Protein AF-A0A7C3YWB4-F1 (afdb_monomer_lite)

Radius of gyration: 22.01 Å; chains: 1; bounding box: 48×34×67 Å

Foldseek 3Di:
DDPPLDDPDDPDPDDPPPCPPCVVLVVLVVVLLVLLVVVLVLVPDDPVQWDQDPVRDIHGDPVSSVSSVVSSVVQQQAWAQDPNDTDRVVVLSVVLVVLVVCVVVVVDPDRDRDDGDDDPPDPDDPLLLVLLLPDDPVLCVVLVHDPVLSVVSVVCVVVSHRDDDDPSSSVSSD

Secondary structure (DSSP, 8-state):
----------S----TTS-HHHHHHHHTTHHHHHHHHHHHHHTT--GGGEEE-TTS-EEE-HHHHHHHHHHHHHHHHSEEEETTEEEEHHHHHHHHHHHHHHHHTTS-S-------------SS-HHHHHHHHH--HHHHHHTT--HHHHHHHHHHHHTT------HHHHTTT-

pLDDT: mean 80.39, std 16.62, range [25.14, 95.94]

Structure (mmCIF, N/CA/C/O backbone):
data_AF-A0A7C3YWB4-F1
#
_entry.id   AF-A0A7C3YWB4-F1
#
loop_
_atom_site.group_PDB
_atom_site.id
_atom_site.type_symbol
_atom_site.label_atom_id
_atom_site.label_alt_id
_atom_site.label_comp_id
_atom_site.label_asym_id
_atom_site.label_entity_id
_atom_site.label_seq_id
_atom_site.pdbx_PDB_ins_code
_atom_site.Cartn_x
_atom_site.Cartn_y
_atom_site.Cartn_z
_atom_site.occupancy
_atom_site.B_iso_or_equiv
_atom_site.auth_seq_id
_atom_site.auth_comp_id
_atom_site.auth_asym_id
_atom_site.auth_atom_id
_atom_site.pdbx_PDB_model_num
ATOM 1 N N . MET A 1 1 ? 0.202 -15.566 1.657 1.00 28.22 1 MET A N 1
ATOM 2 C CA . MET A 1 1 ? 1.634 -15.202 1.604 1.00 28.22 1 MET A CA 1
ATOM 3 C C . MET A 1 1 ? 1.744 -13.772 2.118 1.00 28.22 1 MET A C 1
ATOM 5 O O . MET A 1 1 ? 1.556 -12.847 1.346 1.00 28.22 1 MET A O 1
ATOM 9 N N . CYS A 1 2 ? 1.889 -13.588 3.433 1.00 25.14 2 CYS A N 1
ATOM 10 C CA . CYS A 1 2 ? 2.008 -12.257 4.033 1.00 25.14 2 CYS A CA 1
ATOM 11 C C . CYS A 1 2 ? 3.459 -11.796 3.902 1.00 25.14 2 CYS A C 1
ATOM 13 O O . CYS A 1 2 ? 4.361 -12.434 4.446 1.00 25.14 2 CYS A O 1
ATOM 15 N N . ILE A 1 3 ? 3.690 -10.719 3.156 1.00 31.25 3 ILE A N 1
ATOM 16 C CA . ILE A 1 3 ? 4.989 -10.051 3.125 1.00 31.25 3 ILE A CA 1
ATOM 17 C C . ILE A 1 3 ? 5.059 -9.208 4.401 1.00 31.25 3 ILE A C 1
ATOM 19 O O . ILE A 1 3 ? 4.567 -8.086 4.446 1.00 31.25 3 ILE A O 1
ATOM 23 N N . LEU A 1 4 ? 5.631 -9.779 5.462 1.00 33.09 4 LEU A N 1
ATOM 24 C CA . LEU A 1 4 ? 6.074 -9.013 6.623 1.00 33.09 4 LEU A CA 1
ATOM 25 C C . LEU A 1 4 ? 7.233 -8.123 6.162 1.00 33.09 4 LEU A C 1
ATOM 27 O O . LEU A 1 4 ? 8.359 -8.589 5.974 1.00 33.09 4 LEU A O 1
ATOM 31 N N . ILE A 1 5 ? 6.949 -6.843 5.930 1.00 36.00 5 ILE A N 1
ATOM 32 C CA . ILE A 1 5 ? 7.980 -5.819 5.770 1.00 36.00 5 ILE A CA 1
ATOM 33 C C . ILE A 1 5 ? 8.591 -5.618 7.160 1.00 36.00 5 ILE A C 1
ATOM 35 O O . ILE A 1 5 ? 8.136 -4.796 7.948 1.00 36.00 5 ILE A O 1
ATOM 39 N N . ASN A 1 6 ? 9.599 -6.428 7.484 1.00 34.53 6 ASN A N 1
ATOM 40 C CA . ASN A 1 6 ? 10.398 -6.259 8.691 1.00 34.53 6 ASN A CA 1
ATOM 41 C C . ASN A 1 6 ? 11.252 -4.993 8.549 1.00 34.53 6 ASN A C 1
ATOM 43 O O . ASN A 1 6 ? 12.307 -5.002 7.912 1.00 34.53 6 ASN A O 1
ATOM 47 N N . PHE A 1 7 ? 10.785 -3.906 9.155 1.00 34.91 7 PHE A N 1
ATOM 48 C CA . PHE A 1 7 ? 11.639 -2.814 9.612 1.00 34.91 7 PHE A CA 1
ATOM 49 C C . PHE A 1 7 ? 12.605 -3.317 10.699 1.00 34.91 7 PHE A C 1
ATOM 51 O O . PHE A 1 7 ? 12.331 -4.353 11.312 1.00 34.91 7 PHE A O 1
ATOM 58 N N . PRO A 1 8 ? 13.736 -2.632 10.960 1.00 35.38 8 PRO A N 1
ATOM 59 C CA . PRO A 1 8 ? 14.698 -3.070 11.958 1.00 35.38 8 PRO A CA 1
ATOM 60 C C . PRO A 1 8 ? 14.134 -2.777 13.350 1.00 35.38 8 PRO A C 1
ATOM 62 O O . PRO A 1 8 ? 14.451 -1.767 13.968 1.00 35.38 8 PRO A O 1
ATOM 65 N N . ILE A 1 9 ? 13.270 -3.661 13.831 1.00 37.66 9 ILE A N 1
ATOM 66 C CA . ILE A 1 9 ? 12.974 -3.790 15.250 1.00 37.66 9 ILE A CA 1
ATOM 67 C C . ILE A 1 9 ? 13.968 -4.828 15.784 1.00 37.66 9 ILE A C 1
ATOM 69 O O . ILE A 1 9 ? 14.209 -5.854 15.147 1.00 37.66 9 ILE A O 1
ATOM 73 N N . CYS A 1 10 ? 14.624 -4.466 16.885 1.00 29.53 10 CYS A N 1
ATOM 74 C CA . CYS A 1 10 ? 15.733 -5.137 17.560 1.00 29.53 10 CYS A CA 1
ATOM 75 C C . CYS A 1 10 ? 15.696 -6.683 17.588 1.00 29.53 10 CYS A C 1
ATOM 77 O O . CYS A 1 10 ? 14.627 -7.295 17.560 1.00 29.53 10 CYS A O 1
ATOM 79 N N . PRO A 1 11 ? 16.870 -7.339 17.698 1.00 34.97 11 PRO A N 1
ATOM 80 C CA . PRO A 1 11 ? 17.012 -8.785 17.599 1.00 34.97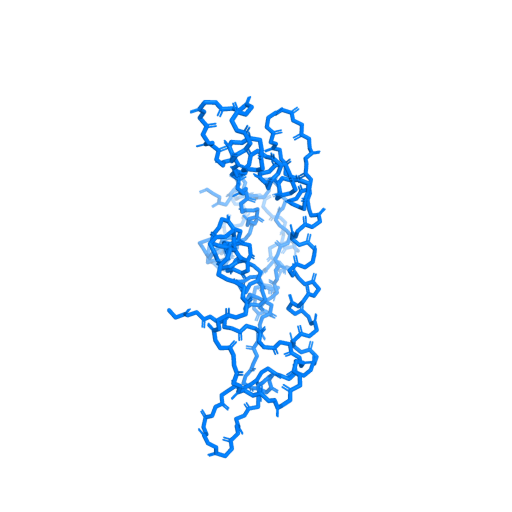 11 PRO A CA 1
ATOM 81 C C . PRO A 1 11 ? 16.651 -9.484 18.916 1.00 34.97 11 PRO A C 1
ATOM 83 O O . PRO A 1 11 ? 17.500 -10.107 19.533 1.00 34.97 11 PRO A O 1
ATOM 86 N N . GLU A 1 12 ? 15.389 -9.428 19.323 1.00 33.97 12 GLU A N 1
ATOM 87 C CA . GLU A 1 12 ? 14.834 -10.262 20.395 1.00 33.97 12 GLU A CA 1
ATOM 88 C C . GLU A 1 12 ? 13.444 -10.754 19.965 1.00 33.97 12 GLU A C 1
ATOM 90 O O . GLU A 1 12 ? 12.398 -10.275 20.391 1.00 33.97 12 GLU A O 1
ATOM 95 N N . MET A 1 13 ? 13.427 -11.738 19.055 1.00 36.12 13 MET A N 1
ATOM 96 C CA . MET A 1 13 ? 12.217 -12.493 18.721 1.00 36.12 13 MET A CA 1
ATOM 97 C C . MET A 1 13 ? 11.820 -13.397 19.893 1.00 36.12 13 MET A C 1
ATOM 99 O O . MET A 1 13 ? 12.192 -14.569 19.961 1.00 36.12 13 MET A O 1
ATOM 103 N N . ARG A 1 14 ? 11.017 -12.842 20.795 1.00 38.41 14 ARG A N 1
ATOM 104 C CA . ARG A 1 14 ? 10.041 -13.559 21.617 1.00 38.41 14 ARG A CA 1
ATOM 105 C C . ARG A 1 14 ? 8.975 -12.548 22.021 1.00 38.41 14 ARG A C 1
ATOM 107 O O . ARG A 1 14 ? 9.108 -11.960 23.072 1.00 38.41 14 ARG A O 1
ATOM 114 N N . GLU A 1 15 ? 7.975 -12.323 21.166 1.00 43.59 15 GLU A N 1
ATOM 115 C CA . GLU A 1 15 ? 6.649 -11.799 21.550 1.00 43.59 15 GLU A CA 1
ATOM 116 C C . GLU A 1 15 ? 5.739 -11.677 20.314 1.00 43.59 15 GLU A C 1
ATOM 118 O O . GLU A 1 15 ? 5.442 -10.606 19.798 1.00 43.59 15 GLU A O 1
ATOM 123 N N . THR A 1 16 ? 5.236 -12.807 19.818 1.00 44.19 16 THR A N 1
ATOM 124 C CA . THR A 1 16 ? 4.177 -12.835 18.789 1.00 44.19 16 THR A CA 1
ATOM 125 C C . THR A 1 16 ? 2.792 -12.436 19.334 1.00 44.19 16 THR A C 1
ATOM 127 O O . THR A 1 16 ? 1.787 -12.699 18.685 1.00 44.19 16 THR A O 1
ATOM 130 N N . PHE A 1 17 ? 2.712 -11.806 20.513 1.00 49.91 17 PHE A N 1
ATOM 131 C CA . PHE A 1 17 ? 1.456 -11.476 21.205 1.00 49.91 17 PHE A CA 1
ATOM 132 C C . PHE A 1 17 ? 1.370 -10.035 21.719 1.00 49.91 17 PHE A C 1
ATOM 134 O O . PHE A 1 17 ? 0.463 -9.726 22.486 1.00 49.91 17 PHE A O 1
ATOM 141 N N . GLN A 1 18 ? 2.276 -9.138 21.325 1.00 66.56 18 GLN A N 1
ATOM 142 C CA . GLN A 1 18 ? 2.364 -7.852 22.020 1.00 66.56 18 GLN A CA 1
ATOM 143 C C . GLN A 1 18 ? 1.144 -6.939 21.758 1.00 66.56 18 GLN A C 1
ATOM 145 O O . GLN A 1 18 ? 0.748 -6.199 22.655 1.00 66.56 18 GLN A O 1
ATOM 150 N N . HIS A 1 19 ? 0.461 -7.049 20.601 1.00 83.25 19 HIS A N 1
ATOM 151 C CA . HIS A 1 19 ? -0.668 -6.167 20.246 1.00 83.25 19 HIS A CA 1
ATOM 152 C C . HIS A 1 19 ? -1.751 -6.826 19.347 1.00 83.25 19 HIS A C 1
ATOM 154 O O . HIS A 1 19 ? -1.816 -6.525 18.155 1.00 83.25 19 HIS A O 1
ATOM 160 N N . PRO A 1 20 ? -2.645 -7.691 19.872 1.00 87.31 20 PRO A N 1
ATOM 161 C CA . PRO A 1 20 ? -3.676 -8.371 19.067 1.00 87.31 20 PRO A CA 1
ATOM 162 C C . PRO A 1 20 ? -4.626 -7.399 18.347 1.00 87.31 20 PRO A C 1
ATOM 164 O O . PRO A 1 20 ? -4.887 -7.562 17.160 1.00 87.31 20 PRO A O 1
ATOM 167 N N . LEU A 1 21 ? -5.039 -6.320 19.022 1.00 88.44 21 LEU A N 1
ATOM 168 C CA . LEU A 1 21 ? -5.905 -5.291 18.435 1.00 88.44 21 LEU A CA 1
ATOM 169 C C . LEU A 1 21 ? -5.271 -4.598 17.217 1.00 88.44 21 LEU A C 1
ATOM 171 O O . LEU A 1 21 ? -5.979 -4.187 16.302 1.00 88.44 21 LEU A O 1
ATOM 175 N N . VAL A 1 22 ? -3.941 -4.460 17.195 1.00 89.38 22 VAL A N 1
ATOM 176 C CA . VAL A 1 22 ? -3.243 -3.845 16.059 1.00 89.38 22 VAL A CA 1
ATOM 177 C C . VAL A 1 22 ? -3.381 -4.721 14.820 1.00 89.38 22 VAL A C 1
ATOM 179 O O . VAL A 1 22 ? -3.645 -4.185 13.751 1.00 89.38 22 VAL A O 1
ATOM 182 N N . TYR A 1 23 ? -3.274 -6.046 14.956 1.00 89.06 23 TYR A N 1
ATOM 183 C CA . TYR A 1 23 ? -3.438 -6.964 13.828 1.00 89.06 23 TYR A CA 1
ATOM 184 C C . TYR A 1 23 ? -4.871 -6.972 13.293 1.00 89.06 23 TYR A C 1
ATOM 186 O O . TYR A 1 23 ? -5.059 -6.883 12.081 1.00 89.06 23 TYR A O 1
ATOM 194 N N . ASP A 1 24 ? -5.868 -6.986 14.178 1.00 89.06 24 ASP A N 1
ATOM 195 C CA . ASP A 1 24 ? -7.277 -6.938 13.769 1.00 89.06 24 ASP A CA 1
ATOM 196 C C . ASP A 1 24 ? -7.590 -5.654 12.984 1.00 89.06 24 ASP A C 1
ATOM 198 O O . ASP A 1 24 ? -8.233 -5.690 11.935 1.00 89.06 24 ASP A O 1
ATOM 202 N N . LEU A 1 25 ? -7.083 -4.507 13.451 1.00 88.81 25 LEU A N 1
ATOM 203 C CA . LEU A 1 25 ? -7.249 -3.226 12.759 1.00 88.81 25 LEU A CA 1
ATOM 204 C C . LEU A 1 25 ? -6.410 -3.132 11.479 1.00 88.81 25 LEU A C 1
ATOM 206 O O . LEU A 1 25 ? -6.836 -2.498 10.512 1.00 88.81 25 LEU A O 1
ATOM 210 N N . GLN A 1 26 ? -5.232 -3.755 11.450 1.00 88.56 26 GLN A N 1
ATOM 211 C CA . GLN A 1 26 ? -4.353 -3.762 10.283 1.00 88.56 26 GLN A CA 1
ATOM 212 C C . GLN A 1 26 ? -5.019 -4.435 9.079 1.00 88.56 26 GLN A C 1
ATOM 214 O O . GLN A 1 26 ? -4.815 -3.976 7.953 1.00 88.56 26 GLN A O 1
ATOM 219 N N . GLU A 1 27 ? -5.837 -5.472 9.282 1.00 89.38 27 GLU A N 1
ATOM 220 C CA . GLU A 1 27 ? -6.540 -6.146 8.182 1.00 89.38 27 GLU A CA 1
ATOM 221 C C . GLU A 1 27 ? -7.433 -5.183 7.380 1.00 89.38 27 GLU A C 1
ATOM 223 O O . GLU A 1 27 ? -7.526 -5.318 6.160 1.00 89.38 27 GLU A O 1
ATOM 228 N N . LEU A 1 28 ? -7.985 -4.136 8.012 1.00 89.00 28 LEU A N 1
ATOM 229 C CA . LEU A 1 28 ? -8.781 -3.106 7.328 1.00 89.00 28 LEU A CA 1
ATOM 230 C C . LEU A 1 28 ? -7.964 -2.298 6.307 1.00 89.00 28 LEU A C 1
ATOM 232 O O . LEU A 1 28 ? -8.521 -1.821 5.326 1.00 89.00 28 LEU A O 1
ATOM 236 N N . PHE A 1 29 ? -6.653 -2.138 6.516 1.00 88.56 29 PHE A N 1
ATOM 237 C CA . PHE A 1 29 ? -5.766 -1.302 5.688 1.00 88.56 29 PHE A CA 1
ATOM 238 C C . PHE A 1 29 ? -4.691 -2.098 4.942 1.00 88.56 29 PHE A C 1
ATOM 240 O O . PHE A 1 29 ? -3.860 -1.530 4.231 1.00 88.56 29 PHE A O 1
ATOM 247 N N . ARG A 1 30 ? -4.710 -3.426 5.059 1.00 90.44 30 ARG A N 1
ATOM 248 C CA . ARG A 1 30 ? -3.720 -4.327 4.460 1.00 90.44 30 ARG A CA 1
ATOM 249 C C . ARG A 1 30 ? -3.579 -4.156 2.947 1.00 90.44 30 ARG A C 1
ATOM 251 O O . ARG A 1 30 ? -2.473 -4.210 2.413 1.00 90.44 30 ARG A O 1
ATOM 258 N N . TYR A 1 31 ? -4.686 -3.869 2.274 1.00 88.50 31 TYR A N 1
ATOM 259 C CA . TYR A 1 31 ? -4.734 -3.654 0.832 1.00 88.50 31 TYR A CA 1
ATOM 260 C C . TYR A 1 31 ? -3.854 -2.482 0.349 1.00 88.50 31 TYR A C 1
ATOM 262 O O . TYR A 1 31 ? -3.386 -2.502 -0.788 1.00 88.50 31 TYR A O 1
ATOM 270 N N . ILE A 1 32 ? -3.562 -1.492 1.205 1.00 88.50 32 ILE A N 1
ATOM 271 C CA . ILE A 1 32 ? -2.634 -0.392 0.886 1.00 88.50 32 ILE A CA 1
ATOM 272 C C . ILE A 1 32 ? -1.219 -0.910 0.692 1.00 88.50 32 ILE A C 1
ATOM 274 O O . ILE A 1 32 ? -0.530 -0.508 -0.244 1.00 88.50 32 ILE A O 1
ATOM 278 N N . VAL A 1 33 ? -0.797 -1.821 1.568 1.00 90.62 33 VAL A N 1
ATOM 279 C CA . VAL A 1 33 ? 0.528 -2.436 1.499 1.00 90.62 33 VAL A CA 1
ATOM 280 C C . VAL A 1 33 ? 0.631 -3.275 0.232 1.00 90.62 33 VAL A C 1
ATOM 282 O O . VAL A 1 33 ? 1.601 -3.131 -0.511 1.00 90.62 33 VAL A O 1
ATOM 285 N N . ASP A 1 34 ? -0.391 -4.082 -0.062 1.00 90.62 34 ASP A N 1
ATOM 286 C CA . ASP A 1 34 ? -0.443 -4.885 -1.287 1.00 90.62 34 ASP A CA 1
ATOM 287 C C . ASP A 1 34 ? -0.355 -3.996 -2.538 1.00 90.62 34 ASP A C 1
ATOM 289 O O . ASP A 1 34 ? 0.432 -4.266 -3.449 1.00 90.62 34 ASP A O 1
ATOM 293 N N . TYR A 1 35 ? -1.092 -2.882 -2.558 1.00 87.88 35 TYR A N 1
ATOM 294 C CA . TYR A 1 35 ? -1.040 -1.909 -3.644 1.00 87.88 35 TYR A CA 1
ATOM 295 C C . TYR A 1 35 ? 0.355 -1.279 -3.795 1.00 87.88 35 TYR A C 1
ATOM 297 O O . TYR A 1 35 ? 0.914 -1.280 -4.894 1.00 87.88 35 TYR A O 1
ATOM 305 N N . SER A 1 36 ? 0.969 -0.819 -2.702 1.00 89.88 36 SER A N 1
ATOM 306 C CA . SER A 1 36 ? 2.335 -0.280 -2.715 1.00 89.88 36 SER A CA 1
ATOM 307 C C . SER A 1 36 ? 3.361 -1.297 -3.218 1.00 89.88 36 SER A C 1
ATOM 309 O O . SER A 1 36 ? 4.269 -0.932 -3.968 1.00 89.88 36 SER A O 1
ATOM 311 N N . VAL A 1 37 ? 3.220 -2.575 -2.850 1.00 91.00 37 VAL A N 1
ATOM 312 C CA . VAL A 1 37 ? 4.091 -3.655 -3.336 1.00 91.00 37 VAL A CA 1
ATOM 313 C C . VAL A 1 37 ? 3.940 -3.838 -4.845 1.00 91.00 37 VAL A C 1
ATOM 315 O O . VAL A 1 37 ? 4.953 -3.935 -5.538 1.00 91.00 37 VAL A O 1
ATOM 318 N N . ILE A 1 38 ? 2.713 -3.838 -5.374 1.00 89.00 38 ILE A N 1
ATOM 319 C CA . ILE A 1 38 ? 2.464 -3.927 -6.822 1.00 89.00 38 ILE A CA 1
ATOM 320 C C . ILE A 1 38 ? 3.143 -2.765 -7.553 1.00 89.00 38 ILE A C 1
ATOM 322 O O . ILE A 1 38 ? 3.870 -2.989 -8.520 1.00 89.00 38 ILE A O 1
ATOM 326 N N . GLU A 1 39 ? 2.978 -1.533 -7.072 1.00 85.25 39 GLU A N 1
ATOM 327 C CA . GLU A 1 39 ? 3.601 -0.365 -7.700 1.00 85.25 39 GLU A CA 1
ATOM 328 C C . GLU A 1 39 ? 5.137 -0.428 -7.670 1.00 85.25 39 GLU A C 1
ATOM 330 O O . GLU A 1 39 ? 5.807 -0.049 -8.635 1.00 85.25 39 GLU A O 1
ATOM 335 N N . VAL A 1 40 ? 5.716 -0.930 -6.577 1.00 88.00 40 VAL A N 1
ATOM 336 C CA . VAL A 1 40 ? 7.164 -1.137 -6.473 1.00 88.00 40 VAL A CA 1
ATOM 337 C C . VAL A 1 40 ? 7.635 -2.232 -7.433 1.00 88.00 40 VAL A C 1
ATOM 339 O O . VAL A 1 40 ? 8.667 -2.064 -8.083 1.00 88.00 40 VAL A O 1
ATOM 342 N N . LEU A 1 41 ? 6.893 -3.328 -7.589 1.00 87.00 41 LEU A N 1
ATOM 343 C CA . LEU A 1 41 ? 7.232 -4.380 -8.553 1.00 87.00 41 LEU A CA 1
ATOM 344 C C . LEU A 1 41 ? 7.217 -3.852 -9.991 1.00 87.00 41 LEU A C 1
ATOM 346 O O . LEU A 1 41 ? 8.112 -4.167 -10.777 1.00 87.00 41 LEU A O 1
ATOM 350 N N . GLU A 1 42 ? 6.265 -2.979 -10.310 1.00 82.00 42 GLU A N 1
ATOM 351 C CA . GLU A 1 42 ? 6.154 -2.335 -11.621 1.00 82.00 42 GLU A CA 1
ATOM 352 C C . GLU A 1 42 ? 7.289 -1.363 -11.937 1.00 82.00 42 GLU A C 1
ATOM 354 O O . GLU A 1 42 ? 7.565 -1.105 -13.109 1.00 82.00 42 GLU A O 1
ATOM 359 N N . SER A 1 43 ? 7.996 -0.868 -10.918 1.00 78.62 43 SER A N 1
ATOM 360 C CA . SER A 1 43 ? 9.203 -0.057 -11.110 1.00 78.62 43 SER A CA 1
ATOM 361 C C . SER A 1 43 ? 10.405 -0.852 -11.646 1.00 78.62 43 SER A C 1
ATOM 363 O O . SER A 1 43 ? 11.382 -0.251 -12.096 1.00 78.62 43 SER A O 1
ATOM 365 N N . GLY A 1 44 ? 10.328 -2.191 -11.657 1.00 80.38 44 GLY A N 1
ATOM 366 C CA . GLY A 1 44 ? 11.345 -3.068 -12.239 1.00 80.38 44 GLY A CA 1
ATOM 367 C C . GLY A 1 44 ? 12.396 -3.558 -11.240 1.00 80.38 44 GLY A C 1
ATOM 368 O O . GLY A 1 44 ? 13.598 -3.451 -11.503 1.00 80.38 44 GLY A O 1
ATOM 369 N N . LEU A 1 45 ? 11.958 -4.114 -10.102 1.00 87.25 45 LEU A N 1
ATOM 370 C CA . LEU A 1 45 ? 12.857 -4.739 -9.125 1.00 87.25 45 LEU A CA 1
ATOM 371 C C . LEU A 1 45 ? 13.659 -5.894 -9.743 1.00 87.25 45 LEU A C 1
ATOM 373 O O . LEU A 1 45 ? 13.135 -6.721 -10.489 1.00 87.25 45 LEU A O 1
ATOM 377 N N . LYS A 1 46 ? 14.944 -5.982 -9.390 1.00 89.50 46 LYS A N 1
ATOM 378 C CA . LYS A 1 46 ? 15.869 -7.030 -9.842 1.00 89.50 46 LYS A CA 1
ATOM 379 C C . LYS A 1 46 ? 16.304 -7.902 -8.670 1.00 89.50 46 LYS A C 1
ATOM 381 O O . LYS A 1 46 ? 16.277 -7.478 -7.520 1.00 89.50 46 LYS A O 1
ATOM 386 N N . LYS A 1 47 ? 16.836 -9.095 -8.956 1.00 89.50 47 LYS A N 1
ATOM 387 C CA . LYS A 1 47 ? 17.430 -9.978 -7.930 1.00 89.50 47 LYS A CA 1
ATOM 388 C C . LYS A 1 47 ? 18.512 -9.270 -7.098 1.00 89.50 47 LYS A C 1
ATOM 390 O O . LYS A 1 47 ? 18.639 -9.527 -5.908 1.00 89.50 47 LYS A O 1
ATOM 395 N N . SER A 1 48 ? 19.242 -8.327 -7.700 1.00 91.56 48 SER A N 1
ATOM 396 C CA . SER A 1 48 ? 20.260 -7.513 -7.026 1.00 91.56 48 SER A CA 1
ATOM 397 C C . SER A 1 48 ? 19.715 -6.596 -5.925 1.00 91.56 48 SER A C 1
ATOM 399 O O . SER A 1 48 ? 20.518 -6.086 -5.150 1.00 91.56 48 SER A O 1
ATOM 401 N N . ASN A 1 49 ? 18.400 -6.365 -5.851 1.00 90.69 49 ASN A N 1
ATOM 402 C CA . ASN A 1 49 ? 17.736 -5.569 -4.810 1.00 90.69 49 ASN A CA 1
ATOM 403 C C . ASN A 1 49 ? 17.471 -6.353 -3.515 1.00 90.69 49 ASN A C 1
ATOM 405 O O . ASN A 1 49 ? 17.012 -5.782 -2.527 1.00 90.69 49 ASN A O 1
ATOM 409 N N . PHE A 1 50 ? 17.784 -7.647 -3.506 1.00 93.38 50 PHE A N 1
ATOM 410 C CA . PHE A 1 50 ? 17.545 -8.540 -2.383 1.00 93.38 50 PHE A CA 1
ATOM 411 C C . PHE A 1 50 ? 18.855 -9.138 -1.870 1.00 93.38 50 P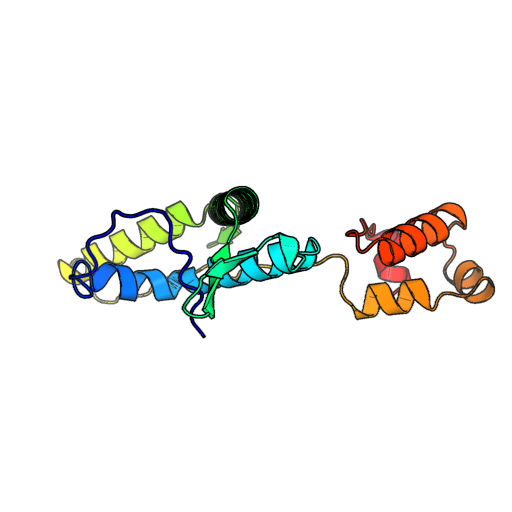HE A C 1
ATOM 413 O O . PHE A 1 50 ? 19.862 -9.198 -2.581 1.00 93.38 50 PHE A O 1
ATOM 420 N N . ILE A 1 51 ? 18.833 -9.569 -0.614 1.00 92.44 51 ILE A N 1
ATOM 421 C CA . ILE A 1 51 ? 19.905 -10.295 0.060 1.00 92.44 51 ILE A CA 1
ATOM 422 C C . ILE A 1 51 ? 19.365 -11.687 0.360 1.00 92.44 51 ILE A C 1
ATOM 424 O O . ILE A 1 51 ? 18.303 -11.821 0.964 1.00 92.44 51 ILE A O 1
ATOM 428 N N . THR A 1 52 ? 20.087 -12.719 -0.059 1.00 92.56 52 THR A N 1
ATOM 429 C CA . THR A 1 52 ? 19.821 -14.092 0.373 1.00 92.56 52 THR A CA 1
ATOM 430 C C . THR A 1 52 ? 20.771 -14.394 1.516 1.00 92.56 52 THR A C 1
ATOM 432 O O . THR A 1 52 ? 21.984 -14.313 1.339 1.00 92.56 52 THR A O 1
ATOM 435 N N . THR A 1 53 ? 20.231 -14.660 2.701 1.00 91.44 53 THR A N 1
ATOM 436 C CA . THR A 1 53 ? 21.046 -15.056 3.853 1.00 91.44 53 THR A CA 1
ATOM 437 C C . THR A 1 53 ? 21.494 -16.508 3.708 1.00 91.44 53 THR A C 1
ATOM 439 O O . THR A 1 53 ? 20.907 -17.259 2.934 1.00 91.44 53 THR A O 1
ATOM 442 N N . GLU A 1 54 ? 22.450 -16.937 4.526 1.00 87.69 54 GLU A N 1
ATOM 443 C CA . GLU A 1 54 ? 22.933 -18.328 4.559 1.00 87.69 54 GLU A CA 1
ATOM 444 C C . GLU A 1 54 ? 21.801 -19.336 4.827 1.00 87.69 54 GLU A C 1
ATOM 446 O O . GLU A 1 54 ? 21.729 -20.379 4.188 1.00 87.69 54 GLU A O 1
ATOM 451 N N . ASN A 1 55 ? 20.825 -18.958 5.659 1.00 93.31 55 ASN A N 1
ATOM 452 C CA . ASN A 1 55 ? 19.614 -19.747 5.928 1.00 93.31 55 ASN A CA 1
ATOM 453 C C . ASN A 1 55 ? 18.548 -19.673 4.811 1.00 93.31 55 ASN A C 1
ATOM 455 O O . ASN A 1 55 ? 17.378 -19.946 5.060 1.00 93.31 55 ASN A O 1
ATOM 459 N N . TYR A 1 56 ? 18.908 -19.238 3.600 1.00 89.94 56 TYR A N 1
ATOM 460 C CA . TYR A 1 56 ? 18.004 -19.092 2.448 1.00 89.94 56 TYR A CA 1
ATOM 461 C C . TYR A 1 56 ? 16.806 -18.145 2.657 1.00 89.94 56 TYR A C 1
ATOM 463 O O . TYR A 1 56 ? 15.837 -18.179 1.897 1.00 89.94 56 TYR A O 1
ATOM 471 N N . HIS A 1 57 ? 16.865 -17.241 3.639 1.00 91.25 57 HIS A N 1
ATOM 472 C CA . HIS A 1 57 ? 15.874 -16.178 3.774 1.00 91.25 57 HIS A CA 1
ATOM 473 C C . HIS A 1 57 ? 16.178 -15.034 2.809 1.00 91.25 57 HIS A C 1
ATOM 475 O O . HIS A 1 57 ? 17.325 -14.608 2.658 1.00 91.25 57 HIS A O 1
ATOM 481 N N . ILE A 1 58 ? 15.131 -14.504 2.181 1.00 91.81 58 ILE A N 1
ATOM 482 C CA . ILE A 1 58 ? 15.219 -13.335 1.309 1.00 91.81 58 ILE A CA 1
ATOM 483 C C . ILE A 1 58 ? 14.915 -12.093 2.143 1.00 91.81 58 ILE A C 1
ATOM 485 O O . ILE A 1 58 ? 13.870 -12.004 2.783 1.00 91.81 58 ILE A O 1
ATOM 489 N N . ARG A 1 59 ? 15.829 -11.124 2.127 1.00 91.94 59 ARG A N 1
ATOM 490 C CA . ARG A 1 59 ? 15.673 -9.816 2.771 1.00 91.94 59 ARG A CA 1
ATOM 491 C C . ARG A 1 59 ? 15.766 -8.706 1.730 1.00 91.94 59 ARG A C 1
ATOM 493 O O . ARG A 1 59 ? 16.499 -8.830 0.749 1.00 91.94 59 ARG A O 1
ATOM 500 N N . LEU A 1 60 ? 15.038 -7.614 1.942 1.00 92.31 60 LEU A N 1
ATOM 501 C CA . LEU A 1 60 ? 15.169 -6.407 1.125 1.00 92.31 60 LEU A CA 1
ATOM 502 C C . LEU A 1 60 ? 16.497 -5.710 1.436 1.00 92.31 60 LEU A C 1
ATOM 504 O O . LEU A 1 60 ? 16.905 -5.636 2.595 1.00 92.31 60 LEU A O 1
ATOM 508 N N . LYS A 1 61 ? 17.167 -5.172 0.412 1.00 93.12 61 LYS A N 1
ATOM 509 C CA . LYS A 1 61 ? 18.274 -4.235 0.639 1.00 93.12 61 LYS A CA 1
ATOM 510 C C . LYS A 1 61 ? 17.754 -2.911 1.211 1.00 93.12 61 LYS A C 1
ATOM 512 O O . LYS A 1 61 ? 16.626 -2.537 0.883 1.00 93.12 61 LYS A O 1
ATOM 517 N N . PRO A 1 62 ? 18.578 -2.165 1.971 1.00 92.62 62 PRO A N 1
ATOM 518 C CA . PRO A 1 62 ? 18.172 -0.902 2.591 1.00 92.62 62 PRO A CA 1
ATOM 519 C C . PRO A 1 62 ? 17.532 0.091 1.615 1.00 92.62 62 PRO A C 1
ATOM 521 O O . PRO A 1 62 ? 16.461 0.613 1.901 1.00 92.62 62 PRO A O 1
ATOM 524 N N . ASP A 1 63 ? 18.111 0.274 0.425 1.00 90.81 63 ASP A N 1
ATOM 525 C CA . ASP A 1 63 ? 17.581 1.210 -0.579 1.00 90.81 63 ASP A CA 1
ATOM 526 C C . ASP A 1 63 ? 16.189 0.807 -1.080 1.00 90.81 63 ASP A C 1
ATOM 528 O O . ASP A 1 63 ? 15.317 1.642 -1.303 1.00 90.81 63 ASP A O 1
ATOM 532 N N . THR A 1 64 ? 15.964 -0.500 -1.249 1.00 91.12 64 THR A N 1
ATOM 533 C CA . THR A 1 64 ? 14.684 -1.034 -1.735 1.00 91.12 64 THR A CA 1
ATOM 534 C C . THR A 1 64 ? 13.630 -1.023 -0.634 1.00 91.12 64 THR A C 1
ATOM 536 O O . THR A 1 64 ? 12.474 -0.715 -0.907 1.00 91.12 64 THR A O 1
ATOM 539 N N . ALA A 1 65 ? 14.032 -1.300 0.610 1.00 92.69 65 ALA A N 1
ATOM 540 C CA . ALA A 1 65 ? 13.173 -1.125 1.771 1.00 92.69 65 ALA A CA 1
ATOM 541 C C . ALA A 1 65 ? 12.741 0.341 1.896 1.00 92.69 65 ALA A C 1
ATOM 543 O O . ALA A 1 65 ? 11.548 0.608 1.930 1.00 92.69 65 ALA A O 1
ATOM 544 N N . LYS A 1 66 ? 13.682 1.294 1.847 1.00 93.00 66 LYS A N 1
ATOM 545 C CA . LYS A 1 66 ? 13.385 2.732 1.899 1.00 93.00 66 LYS A CA 1
ATOM 546 C C . LYS A 1 66 ? 12.391 3.157 0.816 1.00 93.00 66 LYS A C 1
ATOM 548 O O . LYS A 1 66 ? 11.398 3.803 1.123 1.00 93.00 66 LYS A O 1
ATOM 553 N N . MET A 1 67 ? 12.610 2.726 -0.424 1.00 91.12 67 MET A N 1
ATOM 554 C CA . MET A 1 67 ? 11.694 3.009 -1.532 1.00 91.12 67 MET A CA 1
ATOM 555 C C . MET A 1 67 ? 10.279 2.456 -1.287 1.00 91.12 67 MET A C 1
ATOM 557 O O . MET A 1 67 ? 9.293 3.123 -1.594 1.00 91.12 67 MET A O 1
ATOM 561 N N . LEU A 1 68 ? 10.160 1.2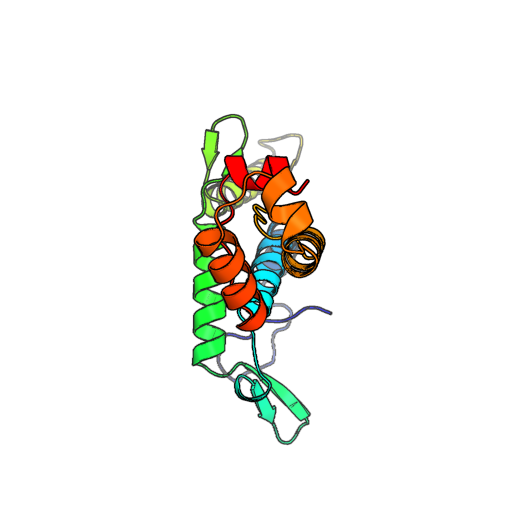42 -0.740 1.00 92.62 68 LEU A N 1
ATOM 562 C CA . LEU A 1 68 ? 8.864 0.646 -0.404 1.00 92.62 68 LEU A CA 1
ATOM 563 C C . LEU A 1 68 ? 8.151 1.426 0.707 1.00 92.62 68 LEU A C 1
ATOM 565 O O . LEU A 1 68 ? 6.948 1.648 0.617 1.00 92.62 68 LEU A O 1
ATOM 569 N N . ILE A 1 69 ? 8.896 1.879 1.712 1.00 92.31 69 ILE A N 1
ATOM 570 C CA . ILE A 1 69 ? 8.378 2.672 2.832 1.00 92.31 69 ILE A CA 1
ATOM 571 C C . ILE A 1 69 ? 7.833 4.002 2.332 1.00 92.31 69 ILE A C 1
ATOM 573 O O . ILE A 1 69 ? 6.668 4.305 2.564 1.00 92.31 69 ILE A O 1
ATOM 577 N N . GLU A 1 70 ? 8.627 4.733 1.549 1.00 91.44 70 GLU A N 1
ATOM 578 C CA . GLU A 1 70 ? 8.194 5.982 0.920 1.00 91.44 70 GLU A CA 1
ATOM 579 C C . GLU A 1 70 ? 6.933 5.762 0.070 1.00 91.44 70 GLU A C 1
ATOM 581 O O . GLU A 1 70 ? 6.035 6.601 0.033 1.00 91.44 70 GLU A O 1
ATOM 586 N N . LYS A 1 71 ? 6.818 4.617 -0.615 1.00 90.56 71 LYS A N 1
ATOM 587 C CA . LYS A 1 71 ? 5.632 4.294 -1.416 1.00 90.56 71 LYS A CA 1
ATOM 588 C C . LYS A 1 71 ? 4.391 4.042 -0.560 1.00 90.56 71 LYS A C 1
ATOM 590 O O . LYS A 1 71 ? 3.305 4.473 -0.940 1.00 90.56 71 LYS A O 1
ATOM 595 N N . ILE A 1 72 ? 4.542 3.356 0.569 1.00 91.50 72 ILE A N 1
ATOM 596 C CA . ILE A 1 72 ? 3.462 3.133 1.537 1.00 91.50 72 ILE A CA 1
ATOM 597 C C . ILE A 1 72 ? 3.029 4.467 2.146 1.00 91.50 72 ILE A C 1
ATOM 599 O O . ILE A 1 72 ? 1.845 4.788 2.100 1.00 91.50 72 ILE A O 1
ATOM 603 N N . GLU A 1 73 ? 3.970 5.283 2.619 1.00 90.81 73 GLU A N 1
ATOM 604 C CA . GLU A 1 73 ? 3.692 6.608 3.186 1.00 90.81 73 GLU A CA 1
ATOM 605 C C . GLU A 1 73 ? 2.948 7.509 2.196 1.00 90.81 73 GLU A C 1
ATOM 607 O O . GLU A 1 73 ? 1.933 8.115 2.536 1.00 90.81 73 GLU A O 1
ATOM 612 N N . ASN A 1 74 ? 3.401 7.557 0.941 1.00 89.50 74 ASN A N 1
ATOM 613 C CA . ASN A 1 74 ? 2.723 8.321 -0.104 1.00 89.50 74 ASN A CA 1
ATOM 614 C C . ASN A 1 74 ? 1.289 7.828 -0.338 1.00 89.50 74 ASN A C 1
ATOM 616 O O . ASN A 1 74 ? 0.385 8.643 -0.506 1.00 89.50 74 ASN A O 1
ATOM 620 N N . ASN A 1 75 ? 1.061 6.512 -0.320 1.00 87.94 75 ASN A N 1
ATOM 621 C CA . ASN A 1 75 ? -0.277 5.954 -0.496 1.00 87.94 75 ASN A CA 1
ATOM 622 C C . ASN A 1 75 ? -1.188 6.234 0.707 1.00 87.94 75 ASN A C 1
ATOM 624 O O . ASN A 1 75 ? -2.350 6.563 0.501 1.00 87.94 75 ASN A O 1
ATOM 628 N N . PHE A 1 76 ? -0.672 6.221 1.937 1.00 86.69 76 PHE A N 1
ATOM 629 C CA . PHE A 1 76 ? -1.436 6.627 3.124 1.00 86.69 76 PHE A CA 1
ATOM 630 C C . PHE A 1 76 ? -1.803 8.121 3.127 1.00 86.69 76 PHE A C 1
ATOM 632 O O . PHE A 1 76 ? -2.913 8.491 3.524 1.00 86.69 76 PHE A O 1
ATOM 639 N N . ASN A 1 77 ? -0.893 8.969 2.643 1.00 86.38 77 ASN A N 1
ATOM 640 C CA . ASN A 1 77 ? -1.067 10.423 2.580 1.00 86.38 77 ASN A CA 1
ATOM 641 C C . ASN A 1 77 ? -1.881 10.903 1.370 1.00 86.38 77 ASN A C 1
ATOM 643 O O . ASN A 1 77 ? -2.260 12.078 1.302 1.00 86.38 77 ASN A O 1
ATOM 647 N N . ASN A 1 78 ? -2.164 10.021 0.411 1.00 83.12 78 ASN A N 1
ATOM 648 C CA . ASN A 1 78 ? -3.021 10.354 -0.716 1.00 83.12 78 ASN A CA 1
ATOM 649 C C . ASN A 1 78 ? -4.436 10.694 -0.239 1.00 83.12 78 ASN A C 1
ATOM 651 O O . ASN A 1 78 ? -4.947 10.161 0.746 1.00 83.12 78 ASN A O 1
ATOM 655 N N . ARG A 1 79 ? -5.071 11.620 -0.961 1.00 81.50 79 ARG A N 1
ATOM 656 C CA . ARG A 1 79 ? -6.455 12.013 -0.703 1.00 81.50 79 ARG A CA 1
ATOM 657 C C . ARG A 1 79 ? -7.391 11.120 -1.499 1.00 81.50 79 ARG A C 1
ATOM 659 O O . ARG A 1 79 ? -7.272 11.033 -2.723 1.00 81.50 79 ARG A O 1
ATOM 666 N N . TYR A 1 80 ? -8.307 10.489 -0.784 1.00 80.12 80 TYR A N 1
ATOM 667 C CA . TYR A 1 80 ? -9.348 9.639 -1.330 1.00 80.12 80 TYR A CA 1
ATOM 668 C C . TYR A 1 80 ? -10.691 10.330 -1.162 1.00 80.12 80 TYR A C 1
ATOM 670 O O . TYR A 1 80 ? -10.952 10.989 -0.149 1.00 80.12 80 TYR A O 1
ATOM 678 N N . GLU A 1 81 ? -11.539 10.191 -2.175 1.00 77.81 81 GLU A N 1
ATOM 679 C CA . GLU A 1 81 ? -12.915 10.638 -2.070 1.00 77.81 81 GLU A CA 1
ATOM 680 C C . GLU A 1 81 ? -13.677 9.662 -1.180 1.00 77.81 81 GLU A C 1
ATOM 682 O O . GLU A 1 81 ? -13.799 8.478 -1.474 1.00 77.81 81 GLU A O 1
ATOM 687 N N . PHE A 1 82 ? -14.150 10.166 -0.052 1.00 77.00 82 PHE A N 1
ATOM 688 C CA . PHE A 1 82 ? -14.823 9.382 0.960 1.00 77.00 82 PHE A CA 1
ATOM 689 C C . PHE A 1 82 ? -15.898 10.241 1.615 1.00 77.00 82 PHE A C 1
ATOM 691 O O . PHE A 1 82 ? -15.622 11.350 2.076 1.00 77.00 82 PHE A O 1
ATOM 698 N N . ARG A 1 83 ? -17.146 9.755 1.627 1.00 73.56 83 ARG A N 1
ATOM 699 C CA . ARG A 1 83 ? -18.307 10.497 2.157 1.00 73.56 83 ARG A CA 1
ATOM 700 C C . ARG A 1 83 ? -18.414 11.927 1.579 1.00 73.56 83 ARG A C 1
ATOM 702 O O . ARG A 1 83 ? -18.657 12.885 2.314 1.00 73.56 83 ARG A O 1
ATOM 709 N N . ASN A 1 84 ? -18.215 12.070 0.262 1.00 77.44 84 ASN A N 1
ATOM 710 C CA . ASN A 1 84 ? -18.238 13.339 -0.492 1.00 77.44 84 ASN A CA 1
ATOM 711 C C . ASN A 1 84 ? -17.193 14.382 -0.043 1.00 77.44 84 ASN A C 1
ATOM 713 O O . ASN A 1 84 ? -17.348 15.581 -0.284 1.00 77.44 84 ASN A O 1
ATOM 717 N N . LYS A 1 85 ? -16.130 13.942 0.636 1.00 81.50 85 LYS A N 1
ATOM 718 C CA . LYS A 1 85 ? -15.006 14.773 1.072 1.00 81.50 85 LYS A CA 1
ATOM 719 C C . LYS A 1 85 ? -13.688 14.086 0.740 1.00 81.50 85 LYS A C 1
ATOM 721 O O . LYS A 1 85 ? -13.632 12.886 0.513 1.00 81.50 85 LYS A O 1
ATOM 726 N N . GLN A 1 86 ? -12.616 14.866 0.701 1.00 82.44 86 GLN A N 1
ATOM 727 C CA . GLN A 1 86 ? -11.270 14.350 0.473 1.00 82.44 86 GLN A CA 1
ATOM 728 C C . GLN A 1 86 ? -10.615 14.055 1.823 1.00 82.44 86 GLN A C 1
ATOM 730 O O . GLN A 1 86 ? -10.317 14.985 2.574 1.00 82.44 86 GLN A O 1
ATOM 735 N N . HIS A 1 87 ? -10.398 12.777 2.124 1.00 82.44 87 HIS A N 1
ATOM 736 C CA . HIS A 1 87 ? -9.767 12.319 3.362 1.00 82.44 87 HIS A CA 1
ATOM 737 C C . HIS A 1 87 ? -8.450 11.598 3.061 1.00 82.44 87 HIS A C 1
ATOM 739 O O . HIS A 1 87 ? -8.327 10.909 2.050 1.00 82.44 87 HIS A O 1
ATOM 745 N N . THR A 1 88 ? -7.457 11.763 3.935 1.00 87.19 88 THR A N 1
ATOM 746 C CA . THR A 1 88 ? -6.285 10.877 3.965 1.00 87.19 88 THR A CA 1
ATOM 747 C C . THR A 1 88 ? -6.669 9.562 4.637 1.00 87.19 88 THR A C 1
ATOM 749 O O . THR A 1 88 ? -7.577 9.534 5.474 1.00 87.19 88 THR A O 1
ATOM 752 N N . LEU A 1 89 ? -5.980 8.470 4.303 1.00 86.81 89 LEU A N 1
ATOM 753 C CA . LEU A 1 89 ? -6.263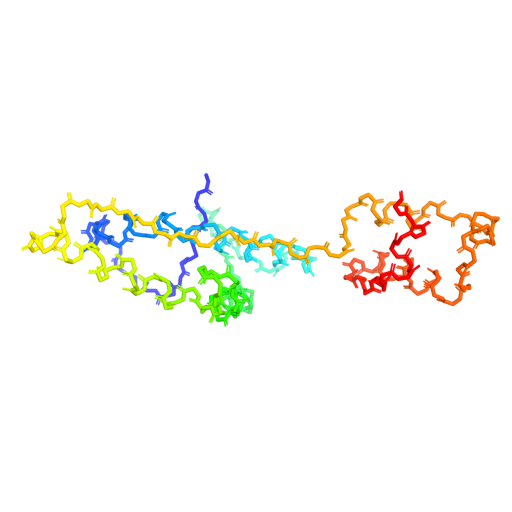 7.170 4.922 1.00 86.81 89 LEU A CA 1
ATOM 754 C C . LEU A 1 89 ? -5.931 7.156 6.411 1.00 86.81 89 LEU A C 1
ATOM 756 O O . LEU A 1 89 ? -6.616 6.485 7.174 1.00 86.81 89 LEU A O 1
ATOM 760 N N . GLU A 1 90 ? -4.938 7.939 6.834 1.00 86.62 90 GLU A N 1
ATOM 761 C CA . GLU A 1 90 ? -4.631 8.140 8.252 1.00 86.62 90 GLU A CA 1
ATOM 762 C C . GLU A 1 90 ? -5.849 8.671 9.024 1.00 86.62 90 GLU A C 1
ATOM 764 O O . GLU A 1 90 ? -6.208 8.131 10.070 1.00 86.62 90 GLU A O 1
ATOM 769 N N . ASN A 1 91 ? -6.548 9.669 8.473 1.00 88.38 91 ASN A N 1
ATOM 770 C CA . ASN A 1 91 ? -7.748 10.218 9.103 1.00 88.38 91 ASN A CA 1
ATOM 771 C C . ASN A 1 91 ? -8.891 9.199 9.129 1.00 88.38 91 ASN A C 1
ATOM 773 O O . ASN A 1 91 ? -9.579 9.084 10.138 1.00 88.38 91 ASN A O 1
ATOM 777 N N . VAL A 1 92 ? -9.068 8.429 8.049 1.00 89.25 92 VAL A N 1
ATOM 778 C CA . VAL A 1 92 ? -10.060 7.341 8.004 1.00 89.25 92 VAL A CA 1
ATOM 779 C C . VAL A 1 92 ? -9.758 6.283 9.071 1.00 89.25 92 VAL A C 1
ATOM 781 O O . VAL A 1 92 ? -10.661 5.843 9.779 1.00 89.25 92 VAL A O 1
ATOM 784 N N . MET A 1 93 ? -8.492 5.890 9.223 1.00 89.81 93 MET A N 1
ATOM 785 C CA . MET A 1 93 ? -8.054 4.951 10.256 1.00 89.81 93 MET A CA 1
ATOM 786 C C . MET A 1 93 ? -8.357 5.487 11.655 1.00 89.81 93 MET A C 1
ATOM 788 O O . MET A 1 93 ? -8.927 4.770 12.477 1.00 89.81 93 MET A O 1
ATOM 792 N N . PHE A 1 94 ? -8.039 6.756 11.913 1.00 90.50 94 PHE A N 1
ATOM 793 C CA . PHE A 1 94 ? -8.330 7.390 13.194 1.00 90.50 94 PHE A CA 1
ATOM 794 C C . PHE A 1 94 ? -9.837 7.451 13.490 1.00 90.50 94 PHE A C 1
ATOM 796 O O . PHE A 1 94 ? -10.260 7.160 14.611 1.00 90.50 94 PHE A O 1
ATOM 803 N N . ASP A 1 95 ? -10.658 7.771 12.489 1.00 90.38 95 ASP A N 1
ATOM 804 C CA . ASP A 1 95 ? -12.115 7.806 12.623 1.00 90.38 95 ASP A CA 1
ATOM 805 C C . ASP A 1 95 ? -12.695 6.414 12.924 1.00 90.38 95 ASP A C 1
ATOM 807 O O . ASP A 1 95 ? -13.518 6.285 13.833 1.00 90.38 95 ASP A O 1
ATOM 811 N N . ASN A 1 96 ? -12.205 5.366 12.253 1.00 91.81 96 ASN A N 1
ATOM 812 C CA . ASN A 1 96 ? -12.592 3.974 12.513 1.00 91.81 96 ASN A CA 1
ATOM 813 C C . ASN A 1 96 ? -12.217 3.522 13.938 1.00 91.81 96 ASN A C 1
ATOM 815 O O . ASN A 1 96 ? -13.015 2.880 14.623 1.00 91.81 96 ASN A O 1
ATOM 819 N N . ILE A 1 97 ? -11.033 3.900 14.431 1.00 93.31 97 ILE A N 1
ATOM 820 C CA . ILE A 1 97 ? -10.612 3.606 15.812 1.00 93.31 97 ILE A CA 1
ATOM 821 C C . ILE A 1 97 ? -11.493 4.353 16.820 1.00 93.31 97 ILE A C 1
ATOM 823 O O . ILE A 1 97 ? -11.895 3.799 17.847 1.00 93.31 97 ILE A O 1
ATOM 827 N N . ARG A 1 98 ? -11.835 5.612 16.535 1.00 93.06 98 ARG A N 1
ATOM 828 C CA . ARG A 1 98 ? -12.750 6.397 17.370 1.00 93.06 98 ARG A CA 1
ATOM 829 C C . ARG A 1 98 ? -14.153 5.790 17.392 1.00 93.06 98 ARG A C 1
ATOM 831 O O . ARG A 1 98 ? -14.801 5.819 18.439 1.00 93.06 98 ARG A O 1
ATOM 838 N N . GLU A 1 99 ? -14.629 5.250 16.276 1.00 93.25 99 GLU A N 1
ATOM 839 C CA . GLU A 1 99 ? -15.905 4.540 16.212 1.00 93.25 99 GLU A CA 1
ATOM 840 C C . GLU A 1 99 ? -15.889 3.269 17.066 1.00 93.25 99 GLU A C 1
ATOM 842 O O . GLU A 1 99 ? -16.779 3.086 17.901 1.00 93.25 99 GLU A O 1
ATOM 847 N N . LEU A 1 100 ? -14.825 2.469 16.963 1.00 94.44 100 LEU A N 1
ATOM 848 C CA . LEU A 1 100 ? -14.615 1.305 17.823 1.00 94.44 100 LEU A CA 1
ATOM 849 C C . LEU A 1 100 ? -14.618 1.685 19.310 1.00 94.44 100 LEU A C 1
ATOM 851 O O . LEU A 1 100 ? -15.302 1.052 20.112 1.00 94.44 100 LEU A O 1
ATOM 855 N N . SER A 1 101 ? -13.914 2.757 19.682 1.00 95.06 101 SER A N 1
ATOM 856 C CA . SER A 1 101 ? -13.904 3.266 21.058 1.00 95.06 101 SER A CA 1
ATOM 857 C C . SER A 1 101 ? -15.311 3.639 21.542 1.00 95.06 101 SER A C 1
ATOM 859 O O . SER A 1 101 ? -15.706 3.251 22.642 1.00 95.06 101 SER A O 1
ATOM 861 N N . ARG A 1 102 ? -16.106 4.334 20.717 1.00 94.69 102 ARG A N 1
ATOM 862 C CA . ARG A 1 102 ? -17.496 4.689 21.054 1.00 94.69 102 ARG A CA 1
ATOM 863 C C . ARG A 1 102 ? -18.384 3.461 21.217 1.00 94.69 102 ARG A C 1
ATOM 865 O O . ARG A 1 102 ? -19.218 3.457 22.119 1.00 94.69 102 ARG A O 1
ATOM 872 N N . TYR A 1 103 ? -18.215 2.450 20.369 1.00 95.69 103 TYR A N 1
ATOM 873 C CA . TYR A 1 103 ? -18.957 1.195 20.462 1.00 95.69 103 TYR A CA 1
ATOM 874 C C . TYR A 1 103 ? -18.643 0.452 21.766 1.00 95.69 103 TYR A C 1
ATOM 876 O O . TYR A 1 103 ? -19.559 0.101 22.504 1.00 95.69 103 TYR A O 1
ATOM 884 N N . ILE A 1 104 ? -17.359 0.311 22.115 1.00 94.94 104 ILE A N 1
ATOM 885 C CA . ILE A 1 104 ? -16.929 -0.336 23.367 1.00 94.94 104 ILE A CA 1
ATOM 886 C C . ILE A 1 104 ? -17.469 0.409 24.599 1.00 94.94 104 ILE A C 1
ATOM 888 O O . ILE A 1 104 ? -17.887 -0.220 25.566 1.00 94.94 104 ILE A O 1
ATOM 892 N N . MET A 1 105 ? -17.508 1.745 24.563 1.00 95.94 105 MET A N 1
ATOM 893 C CA . MET A 1 105 ? -18.065 2.565 25.649 1.00 95.94 105 MET A CA 1
ATOM 894 C C . MET A 1 105 ? -19.604 2.551 25.721 1.00 95.94 105 MET A C 1
ATOM 896 O O . MET A 1 105 ? -20.167 3.179 26.613 1.00 95.94 105 MET A O 1
ATOM 900 N N . GLY A 1 106 ? -20.296 1.890 24.786 1.00 93.25 106 GLY A N 1
ATOM 901 C CA . GLY A 1 106 ? -21.762 1.874 24.710 1.00 93.25 106 GLY A CA 1
ATOM 902 C C . GLY A 1 106 ? -22.388 3.159 24.153 1.00 93.25 106 GLY A C 1
ATOM 903 O O . GLY A 1 106 ? -23.609 3.300 24.151 1.00 93.25 106 GLY A O 1
ATOM 904 N N . ASN A 1 107 ? -21.573 4.088 23.640 1.00 93.00 107 ASN A N 1
ATOM 905 C CA . ASN A 1 107 ? -22.031 5.335 23.018 1.00 93.00 107 ASN A CA 1
ATOM 906 C C . ASN A 1 107 ? -22.568 5.119 21.590 1.00 93.00 107 ASN A C 1
ATOM 908 O O . ASN A 1 107 ? -23.236 5.998 21.048 1.00 93.00 107 ASN A O 1
ATOM 912 N N . SER A 1 108 ? -22.267 3.971 20.973 1.00 91.25 108 SER A N 1
ATOM 913 C CA . SER A 1 108 ? -22.830 3.530 19.693 1.00 91.25 108 SER A CA 1
ATOM 914 C C . SER A 1 108 ? -23.434 2.136 19.835 1.00 91.25 108 SER A C 1
ATOM 916 O O . SER A 1 108 ? -22.850 1.274 20.486 1.00 91.25 108 SER A O 1
ATOM 918 N N . LYS A 1 109 ? -24.588 1.904 19.200 1.00 90.31 109 LYS A N 1
ATOM 919 C CA . LYS A 1 109 ? -25.264 0.592 19.184 1.00 90.31 109 LYS A CA 1
ATOM 920 C C . LYS A 1 109 ? -24.728 -0.351 18.107 1.00 90.31 109 LYS A C 1
ATOM 922 O O . LYS A 1 109 ? -24.925 -1.557 18.205 1.00 90.31 109 LYS A O 1
ATOM 927 N N . HIS A 1 110 ? -24.081 0.201 17.085 1.00 91.62 110 HIS A N 1
ATOM 928 C CA . HIS A 1 110 ? -23.558 -0.532 15.940 1.00 91.62 110 HIS A CA 1
ATOM 929 C C . HIS A 1 110 ? -22.099 -0.136 15.708 1.00 91.62 110 HIS A C 1
ATOM 931 O O . HIS A 1 110 ? -21.713 1.003 15.986 1.00 91.62 110 HIS A O 1
ATOM 937 N N . LEU A 1 111 ? -21.306 -1.091 15.234 1.00 91.44 111 LEU A N 1
ATOM 938 C CA . LEU A 1 111 ? -19.921 -0.893 14.831 1.00 91.44 111 LEU A CA 1
ATOM 939 C C . LEU A 1 111 ? -19.840 -1.111 13.325 1.00 91.44 111 LEU A C 1
ATOM 941 O O . LEU A 1 111 ? -20.084 -2.228 12.867 1.00 91.44 111 LEU A O 1
ATOM 945 N N . GLU A 1 112 ? -19.494 -0.071 12.573 1.00 89.19 112 GLU A N 1
ATOM 946 C CA . GLU A 1 112 ? -19.326 -0.166 11.129 1.00 89.19 112 GLU A CA 1
ATOM 947 C C . GLU A 1 112 ? -18.017 0.495 10.698 1.00 89.19 112 GLU A C 1
ATOM 949 O O . GLU A 1 112 ? -17.885 1.713 10.619 1.00 89.19 112 GLU A O 1
ATOM 954 N N . PHE A 1 113 ? -17.021 -0.323 10.362 1.00 90.19 113 PHE A N 1
ATOM 955 C CA . PHE A 1 113 ? -15.793 0.210 9.789 1.00 90.19 113 PHE A CA 1
ATOM 956 C C . PHE A 1 113 ? -16.056 0.710 8.380 1.00 90.19 113 PHE A C 1
ATOM 958 O O . PHE A 1 113 ? -16.499 -0.036 7.509 1.00 90.19 113 PHE A O 1
ATOM 965 N N . SER A 1 114 ? -15.741 1.976 8.148 1.00 84.12 114 SER A N 1
ATOM 966 C CA . SER A 1 114 ? -15.900 2.577 6.838 1.00 84.12 114 SER A CA 1
ATOM 967 C C . SER A 1 114 ? -14.533 2.742 6.186 1.00 84.12 114 SER A C 1
ATOM 969 O O . SER A 1 114 ? -13.666 3.457 6.691 1.00 84.12 114 SER A O 1
ATOM 971 N N . ILE A 1 115 ? -14.332 2.063 5.062 1.00 84.25 115 ILE A N 1
ATOM 972 C CA . ILE A 1 115 ? -13.081 2.078 4.301 1.00 84.25 115 ILE A CA 1
ATOM 973 C C . ILE A 1 115 ? -13.398 2.666 2.921 1.00 84.25 115 ILE A C 1
ATOM 975 O O . ILE A 1 115 ? -14.389 2.257 2.318 1.00 84.25 115 ILE A O 1
ATOM 979 N N . PRO A 1 116 ? -12.623 3.644 2.420 1.00 81.81 116 PRO A N 1
ATOM 980 C CA . PRO A 1 116 ? -12.835 4.180 1.085 1.00 81.81 116 PRO A CA 1
ATOM 981 C C . PRO A 1 116 ? -12.511 3.139 0.017 1.00 81.81 116 PRO A C 1
ATOM 983 O O . PRO A 1 116 ? -11.513 2.424 0.115 1.00 81.81 116 PRO A O 1
ATOM 986 N N . ASP A 1 117 ? -13.303 3.137 -1.051 1.00 76.50 117 ASP A N 1
ATOM 987 C CA . ASP A 1 117 ? -12.931 2.441 -2.272 1.00 76.50 117 ASP A CA 1
ATOM 988 C C . ASP A 1 117 ? -11.701 3.122 -2.874 1.00 76.50 117 ASP A C 1
ATOM 990 O O . ASP A 1 117 ? -11.711 4.314 -3.200 1.00 76.50 117 ASP A O 1
ATOM 994 N N . ILE A 1 118 ? -10.614 2.369 -3.025 1.00 73.69 118 ILE A N 1
ATOM 995 C CA . ILE A 1 118 ? -9.433 2.888 -3.704 1.00 73.69 118 ILE A CA 1
ATOM 996 C C . ILE A 1 118 ? -9.594 2.744 -5.204 1.00 73.69 118 ILE A C 1
ATOM 998 O O . ILE A 1 118 ? -9.589 1.651 -5.768 1.00 73.69 118 ILE A O 1
ATOM 1002 N N . GLU A 1 119 ? -9.641 3.895 -5.865 1.00 69.00 119 GLU A N 1
ATOM 1003 C CA . GLU A 1 119 ? -9.481 3.961 -7.303 1.00 69.00 119 GLU A CA 1
ATOM 1004 C C . GLU A 1 119 ? -8.011 3.697 -7.662 1.00 69.00 119 GLU A C 1
ATOM 1006 O O . GLU A 1 119 ? -7.134 4.558 -7.526 1.00 69.00 119 GLU A O 1
ATOM 1011 N N . ILE A 1 120 ? -7.730 2.488 -8.145 1.00 69.44 120 ILE A N 1
ATOM 1012 C CA . ILE A 1 120 ? -6.424 2.136 -8.704 1.00 69.44 120 ILE A CA 1
ATOM 1013 C C . ILE A 1 120 ? -6.264 2.861 -10.047 1.00 69.44 120 ILE A C 1
ATOM 1015 O O . ILE A 1 120 ? -6.699 2.391 -11.102 1.00 69.44 120 ILE A O 1
ATOM 1019 N N . LYS A 1 121 ? -5.618 4.030 -10.024 1.00 64.81 121 LYS A N 1
ATOM 1020 C CA . LYS A 1 121 ? -5.367 4.860 -11.213 1.00 64.81 121 LYS A CA 1
ATOM 1021 C C . LYS A 1 121 ? -4.230 4.294 -12.067 1.00 64.81 121 LYS A C 1
ATOM 1023 O O . LYS A 1 121 ? -3.163 4.892 -12.186 1.00 64.81 121 LYS A O 1
ATOM 1028 N N . ARG A 1 122 ? -4.458 3.151 -12.718 1.00 61.66 122 ARG A N 1
ATOM 1029 C CA . ARG A 1 122 ? -3.556 2.631 -13.759 1.00 61.66 122 ARG A CA 1
ATOM 1030 C C . ARG A 1 122 ? -3.882 3.263 -15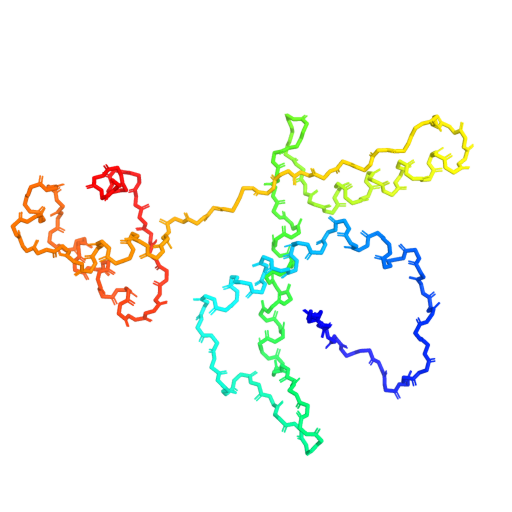.105 1.00 61.66 122 ARG A C 1
ATOM 1032 O O . ARG A 1 122 ? -4.945 3.034 -15.677 1.00 61.66 122 ARG A O 1
ATOM 1039 N N . ASN A 1 123 ? -2.951 4.057 -15.630 1.00 55.53 123 ASN A N 1
ATOM 1040 C CA . ASN A 1 123 ? -3.110 4.686 -16.943 1.00 55.53 123 ASN A CA 1
ATOM 1041 C C . ASN A 1 123 ? -2.559 3.810 -18.090 1.00 55.53 123 ASN A C 1
ATOM 1043 O O . ASN A 1 123 ? -2.987 3.951 -19.232 1.00 55.53 123 ASN A O 1
ATOM 1047 N N . ASP A 1 124 ? -1.649 2.881 -17.788 1.00 61.56 124 ASP A N 1
ATOM 1048 C CA . ASP A 1 124 ? -1.048 1.917 -18.710 1.00 61.56 124 ASP A CA 1
ATOM 1049 C C . ASP A 1 124 ? -1.290 0.473 -18.234 1.00 61.56 124 ASP A C 1
ATOM 1051 O O . ASP A 1 124 ? -0.484 -0.137 -17.534 1.00 61.56 124 ASP A O 1
ATOM 1055 N N . ASN A 1 125 ? -2.433 -0.100 -18.619 1.00 70.38 125 ASN A N 1
ATOM 1056 C CA . ASN A 1 125 ? -2.668 -1.535 -18.433 1.00 70.38 125 ASN A CA 1
ATOM 1057 C C . ASN A 1 125 ? -1.811 -2.357 -19.437 1.00 70.38 125 ASN A C 1
ATOM 1059 O O . ASN A 1 125 ? -1.351 -1.819 -20.453 1.00 70.38 125 ASN A O 1
ATOM 1063 N N . SER A 1 126 ? -1.597 -3.657 -19.178 1.00 70.38 126 SER A N 1
ATOM 1064 C CA . SER A 1 126 ? -0.835 -4.535 -20.093 1.00 70.38 126 SER A CA 1
ATOM 1065 C C . SER A 1 126 ? -1.420 -4.535 -21.504 1.00 70.38 126 SER A C 1
ATOM 1067 O O . SER A 1 126 ? -0.690 -4.354 -22.468 1.00 70.38 126 SER A O 1
ATOM 1069 N N . GLN A 1 127 ? -2.746 -4.611 -21.630 1.00 74.25 127 GLN A N 1
ATOM 1070 C CA . GLN A 1 127 ? -3.438 -4.598 -22.920 1.00 74.25 127 GLN A CA 1
ATOM 1071 C C . GLN A 1 127 ? -3.163 -3.313 -23.719 1.00 74.25 127 GLN A C 1
ATOM 1073 O O . GLN A 1 127 ? -3.020 -3.365 -24.932 1.00 74.25 127 GLN A O 1
ATOM 1078 N N . VAL A 1 128 ? -3.056 -2.154 -23.068 1.00 79.12 128 VAL A N 1
ATOM 1079 C CA . VAL A 1 128 ? -2.746 -0.863 -23.691 1.00 79.12 128 VAL A CA 1
ATOM 1080 C C . VAL A 1 128 ? -1.283 -0.833 -24.124 1.00 79.12 128 VAL A C 1
ATOM 1082 O O . VAL A 1 128 ? -0.988 -0.346 -25.215 1.00 79.12 128 VAL A O 1
ATOM 1085 N N . ARG A 1 129 ? -0.367 -1.393 -23.323 1.00 81.81 129 ARG A N 1
ATOM 1086 C CA . ARG A 1 129 ? 1.045 -1.556 -23.708 1.00 81.81 129 ARG A CA 1
ATOM 1087 C C . ARG A 1 129 ? 1.183 -2.472 -24.925 1.00 81.81 129 ARG A C 1
ATOM 1089 O O . ARG A 1 129 ? 1.838 -2.088 -25.894 1.00 81.81 129 ARG A O 1
ATOM 1096 N N . ASP A 1 130 ? 0.502 -3.610 -24.915 1.00 82.12 130 ASP A N 1
ATOM 1097 C CA . ASP A 1 130 ? 0.502 -4.582 -26.010 1.00 82.12 130 ASP A CA 1
ATOM 1098 C C . ASP A 1 130 ? -0.128 -3.988 -27.272 1.00 82.12 130 ASP A C 1
ATOM 1100 O O . ASP A 1 130 ? 0.452 -4.055 -28.359 1.00 82.12 130 ASP A O 1
ATOM 1104 N N . LYS A 1 131 ? -1.259 -3.284 -27.125 1.00 84.94 131 LYS A N 1
ATOM 1105 C CA . LYS A 1 131 ? -1.889 -2.533 -28.213 1.00 84.94 131 LYS A CA 1
ATOM 1106 C C . LYS A 1 131 ? -0.918 -1.509 -28.799 1.00 84.94 131 LYS A C 1
ATOM 1108 O O . LYS A 1 131 ? -0.708 -1.560 -30.005 1.00 84.94 131 LYS A O 1
ATOM 1113 N N . ILE A 1 132 ? -0.271 -0.652 -27.997 1.00 86.31 132 ILE A N 1
ATOM 1114 C CA . ILE A 1 132 ? 0.716 0.348 -28.468 1.00 86.31 132 ILE A CA 1
ATOM 1115 C C . ILE A 1 132 ? 1.891 -0.314 -29.204 1.00 86.31 132 ILE A C 1
ATOM 1117 O O . ILE A 1 132 ? 2.357 0.207 -30.223 1.00 86.31 132 ILE A O 1
ATOM 1121 N N . MET A 1 133 ? 2.365 -1.462 -28.718 1.00 86.56 133 MET A N 1
ATOM 1122 C CA . MET A 1 133 ? 3.436 -2.225 -29.364 1.00 86.56 133 MET A CA 1
ATOM 1123 C C . MET A 1 133 ? 2.999 -2.846 -30.697 1.00 86.56 133 MET A C 1
ATOM 1125 O O . MET A 1 133 ? 3.809 -2.919 -31.618 1.00 86.56 133 MET A O 1
ATOM 1129 N N . SER A 1 134 ? 1.724 -3.220 -30.828 1.00 88.25 134 SER A N 1
ATOM 1130 C CA . SER A 1 134 ? 1.140 -3.776 -32.057 1.00 88.25 134 SER A CA 1
ATOM 1131 C C . SER A 1 134 ? 0.772 -2.732 -33.125 1.00 88.25 134 SER A C 1
ATOM 1133 O O . SER A 1 134 ? 0.442 -3.103 -34.253 1.00 88.25 134 SER A O 1
ATOM 1135 N N . ILE A 1 135 ? 0.813 -1.425 -32.812 1.00 88.81 135 ILE A N 1
ATOM 1136 C CA . ILE A 1 135 ? 0.461 -0.369 -33.778 1.00 88.81 135 ILE A CA 1
ATOM 1137 C C . ILE A 1 135 ? 1.502 -0.328 -34.900 1.00 88.81 135 ILE A C 1
ATOM 1139 O O . ILE A 1 135 ? 2.634 0.129 -34.717 1.00 88.81 135 ILE A O 1
ATOM 1143 N N . ASN A 1 136 ? 1.078 -0.741 -36.093 1.00 87.00 136 ASN A N 1
ATOM 1144 C CA . ASN A 1 136 ? 1.847 -0.606 -37.321 1.00 87.00 136 ASN A CA 1
ATOM 1145 C C . ASN A 1 136 ? 1.710 0.824 -37.918 1.00 87.00 136 ASN A C 1
ATOM 1147 O O . ASN A 1 136 ? 0.871 1.625 -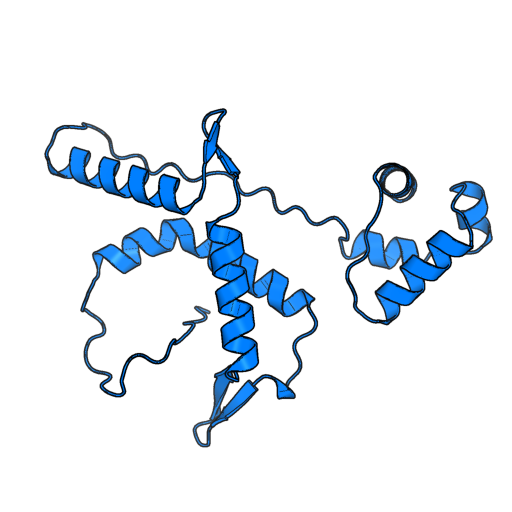37.483 1.00 87.00 136 ASN A O 1
ATOM 1151 N N . PRO A 1 137 ? 2.534 1.197 -38.917 1.00 84.62 137 PRO A N 1
ATOM 1152 C CA . PRO A 1 137 ? 2.491 2.533 -39.515 1.00 84.62 137 PRO A CA 1
ATOM 1153 C C . PRO A 1 137 ? 1.149 2.917 -40.159 1.00 84.62 137 PRO A C 1
ATOM 1155 O O . PRO A 1 137 ? 0.850 4.112 -40.225 1.00 84.62 137 PRO A O 1
ATOM 1158 N N . GLU A 1 138 ? 0.368 1.939 -40.622 1.00 85.75 138 GLU A N 1
ATOM 1159 C CA . GLU A 1 138 ? -0.942 2.121 -41.265 1.00 85.75 138 GLU A CA 1
ATOM 1160 C C . GLU A 1 138 ? -2.023 2.427 -40.227 1.00 85.75 138 GLU A C 1
ATOM 1162 O O . GLU A 1 138 ? -2.614 3.506 -40.248 1.00 85.75 138 GLU A O 1
ATOM 1167 N N . LYS A 1 139 ? -2.146 1.573 -39.210 1.00 85.19 139 LYS A N 1
ATOM 1168 C CA . LYS A 1 139 ? -3.039 1.748 -38.062 1.00 85.19 139 LYS A CA 1
ATOM 1169 C C . LYS A 1 139 ? -2.725 3.027 -37.288 1.00 85.19 139 LYS A C 1
ATOM 1171 O O . LYS A 1 139 ? -3.618 3.716 -36.810 1.00 85.19 139 LYS A O 1
ATOM 1176 N N . ARG A 1 140 ? -1.457 3.453 -37.237 1.00 90.06 140 ARG A N 1
ATOM 1177 C CA . ARG A 1 140 ? -1.086 4.777 -36.700 1.00 90.06 140 ARG A CA 1
ATOM 1178 C C . ARG A 1 140 ? -1.745 5.929 -37.471 1.00 90.06 140 ARG A C 1
ATOM 1180 O O . ARG A 1 140 ? -2.153 6.914 -36.847 1.00 90.06 140 ARG A O 1
ATOM 1187 N N . LYS A 1 141 ? -1.780 5.853 -38.811 1.00 86.06 141 LYS A N 1
ATOM 1188 C CA . LYS A 1 141 ? -2.401 6.884 -39.661 1.00 86.06 141 LYS A CA 1
ATOM 1189 C C . LYS A 1 141 ? -3.913 6.914 -39.434 1.00 86.06 141 LYS A C 1
ATOM 1191 O O . LYS A 1 141 ? -4.449 8.005 -39.257 1.00 86.06 141 LYS A O 1
ATOM 1196 N N . GLU A 1 142 ? -4.555 5.751 -39.337 1.00 87.00 142 GLU A N 1
ATOM 1197 C CA . GLU A 1 142 ? -5.986 5.618 -39.016 1.00 87.00 142 GLU A CA 1
ATOM 1198 C C . GLU A 1 142 ? -6.330 6.254 -37.664 1.00 87.00 142 GLU A C 1
ATOM 1200 O O . GLU A 1 142 ? -7.227 7.090 -37.567 1.00 87.00 142 GLU A O 1
ATOM 1205 N N . LEU A 1 143 ? -5.536 5.959 -36.631 1.00 84.56 143 LEU A N 1
ATOM 1206 C CA . LEU A 1 143 ? -5.716 6.513 -35.286 1.00 84.56 143 LEU A CA 1
ATOM 1207 C C . LEU A 1 143 ? -5.313 7.998 -35.177 1.00 84.56 143 LEU A C 1
ATOM 1209 O O . LEU A 1 143 ? -5.482 8.630 -34.127 1.00 84.56 143 LEU A O 1
ATOM 1213 N N . LYS A 1 144 ? -4.776 8.605 -36.244 1.00 86.50 144 LYS A N 1
ATOM 1214 C CA . LYS A 1 144 ? -4.283 9.995 -36.259 1.00 86.50 144 LYS A CA 1
ATOM 1215 C C . LYS A 1 144 ? -3.327 10.272 -35.086 1.00 86.50 144 LYS A C 1
ATOM 1217 O O . LYS A 1 144 ? -3.466 11.278 -34.384 1.00 86.50 144 LYS A O 1
ATOM 1222 N N . ILE A 1 145 ? -2.400 9.346 -34.824 1.00 86.25 145 ILE A N 1
ATOM 1223 C CA . ILE A 1 145 ? -1.366 9.480 -33.785 1.00 86.25 145 ILE A CA 1
ATOM 1224 C C . ILE A 1 145 ? -0.075 10.004 -34.430 1.00 86.25 145 ILE A C 1
ATOM 1226 O O . ILE A 1 145 ? 0.373 9.519 -35.477 1.00 86.25 145 ILE A O 1
ATOM 1230 N N . ASN A 1 146 ? 0.557 11.005 -33.809 1.00 89.00 146 ASN A N 1
ATOM 1231 C CA . ASN A 1 146 ? 1.832 11.534 -34.292 1.00 89.00 146 ASN A CA 1
ATOM 1232 C C . ASN A 1 146 ? 2.929 10.451 -34.218 1.00 89.00 146 ASN A C 1
ATOM 1234 O O . ASN A 1 146 ? 3.016 9.695 -33.250 1.00 89.00 146 ASN A O 1
ATOM 1238 N N . LYS A 1 147 ? 3.780 10.380 -35.250 1.00 87.69 147 LYS A N 1
ATOM 1239 C CA . LYS A 1 147 ? 4.909 9.444 -35.342 1.00 87.69 147 LYS A CA 1
ATOM 1240 C C . LYS A 1 147 ? 5.843 9.560 -34.135 1.00 87.69 147 LYS A C 1
ATOM 1242 O O . LYS A 1 147 ? 6.244 8.534 -33.596 1.00 87.69 147 LYS A O 1
ATOM 1247 N N . SER A 1 148 ? 6.155 10.783 -33.697 1.00 87.06 148 SER A N 1
ATOM 1248 C CA . SER A 1 148 ? 7.031 11.016 -32.540 1.00 87.06 148 SER A CA 1
ATOM 1249 C C . SER A 1 148 ? 6.405 10.516 -31.237 1.00 87.06 148 SER A C 1
ATOM 1251 O O . SER A 1 148 ? 7.088 9.890 -30.431 1.00 87.06 148 SER A O 1
ATOM 1253 N N . THR A 1 149 ? 5.095 10.722 -31.060 1.00 87.56 149 THR A N 1
ATOM 1254 C CA . THR A 1 149 ? 4.345 10.239 -29.894 1.00 87.56 149 THR A CA 1
ATOM 1255 C C . THR A 1 149 ? 4.344 8.716 -29.824 1.00 87.56 149 THR A C 1
ATOM 1257 O O . THR A 1 149 ? 4.699 8.173 -28.783 1.00 87.56 149 THR A O 1
ATOM 1260 N N . LEU A 1 150 ? 4.017 8.025 -30.924 1.00 88.50 150 LEU A N 1
ATOM 1261 C CA . LEU A 1 150 ? 4.023 6.558 -30.952 1.00 88.50 150 LEU A CA 1
ATOM 1262 C C . LEU A 1 150 ? 5.424 5.998 -30.678 1.00 88.50 150 LEU A C 1
ATOM 1264 O O . LEU A 1 150 ? 5.580 5.106 -29.847 1.00 88.50 150 LEU A O 1
ATOM 1268 N N . TRP A 1 151 ? 6.449 6.554 -31.330 1.00 89.88 151 TRP A N 1
ATOM 1269 C CA . TRP A 1 151 ? 7.832 6.121 -31.133 1.00 89.88 151 TRP A CA 1
ATOM 1270 C C . TRP A 1 151 ? 8.289 6.298 -29.680 1.00 89.88 151 TRP A C 1
ATOM 1272 O O . TRP A 1 151 ? 8.881 5.386 -29.108 1.00 89.88 151 TRP A O 1
ATOM 1282 N N . TYR A 1 152 ? 7.970 7.437 -29.053 1.00 89.19 152 TYR A N 1
ATOM 1283 C CA . TYR A 1 152 ? 8.286 7.687 -27.646 1.00 89.19 152 TYR A CA 1
ATOM 1284 C C . TYR A 1 152 ? 7.608 6.673 -26.717 1.00 89.19 152 TYR A C 1
ATOM 1286 O O . TYR A 1 152 ? 8.251 6.140 -25.812 1.00 89.19 152 TYR A O 1
ATOM 1294 N N . GLN A 1 153 ? 6.326 6.381 -26.955 1.00 87.50 153 GLN A N 1
ATOM 1295 C CA . GLN A 1 153 ? 5.568 5.411 -26.165 1.00 87.50 153 GLN A CA 1
ATOM 1296 C C . GLN A 1 153 ? 6.158 4.001 -26.305 1.00 87.50 153 GLN A C 1
ATOM 1298 O O . GLN A 1 153 ? 6.465 3.374 -25.296 1.00 87.50 153 GLN A O 1
ATOM 1303 N N . GLN A 1 154 ? 6.413 3.539 -27.532 1.00 88.56 154 GLN A N 1
ATOM 1304 C CA . GLN A 1 154 ? 7.034 2.234 -27.793 1.00 88.56 154 GLN A CA 1
ATOM 1305 C C . GLN A 1 154 ? 8.442 2.131 -27.193 1.00 88.56 154 GLN A C 1
ATOM 1307 O O . GLN A 1 154 ? 8.794 1.110 -26.606 1.00 88.56 154 GLN A O 1
ATOM 1312 N N . LYS A 1 155 ? 9.247 3.197 -27.288 1.00 90.19 155 LYS A N 1
ATOM 1313 C CA . LYS A 1 155 ? 10.573 3.255 -26.665 1.00 90.19 155 LYS A CA 1
ATOM 1314 C C . LYS A 1 155 ? 10.483 3.111 -25.144 1.00 90.19 155 LYS A C 1
ATOM 1316 O O . LYS A 1 155 ? 11.210 2.305 -24.574 1.00 90.19 155 LYS A O 1
ATOM 1321 N N . LYS A 1 156 ? 9.569 3.831 -24.485 1.00 85.50 156 LYS A N 1
ATOM 1322 C CA . LYS A 1 156 ? 9.381 3.721 -23.031 1.00 85.50 156 LYS A CA 1
ATOM 1323 C C . LYS A 1 156 ? 8.887 2.348 -22.583 1.00 85.50 156 LYS A C 1
ATOM 1325 O O . LYS A 1 156 ? 9.373 1.867 -21.564 1.00 85.50 156 LYS A O 1
ATOM 1330 N N . ILE A 1 157 ? 7.999 1.708 -23.351 1.00 84.50 157 ILE A N 1
ATOM 1331 C CA . ILE A 1 157 ? 7.560 0.325 -23.086 1.00 84.50 157 ILE A CA 1
ATOM 1332 C C . ILE A 1 157 ? 8.748 -0.629 -23.137 1.00 84.50 157 ILE A C 1
ATOM 1334 O O . ILE A 1 157 ? 8.933 -1.414 -22.214 1.00 84.50 157 ILE A O 1
ATOM 1338 N N . LYS A 1 158 ? 9.583 -0.529 -24.180 1.00 84.00 158 LYS A N 1
ATOM 1339 C CA . LYS A 1 158 ? 10.791 -1.358 -24.320 1.00 84.00 158 LYS A CA 1
ATOM 1340 C C . LYS A 1 158 ? 11.784 -1.154 -23.175 1.00 84.00 158 LYS A C 1
ATOM 1342 O O . LYS A 1 158 ? 12.454 -2.095 -22.777 1.00 84.00 158 LYS A O 1
ATOM 1347 N N . GLU A 1 159 ? 11.864 0.060 -22.635 1.00 81.56 159 GLU A N 1
ATOM 1348 C CA . GLU A 1 159 ? 12.677 0.383 -21.456 1.00 81.56 159 GLU A CA 1
ATOM 1349 C C . GLU A 1 159 ? 12.023 -0.041 -20.123 1.00 81.56 159 GLU A C 1
ATOM 1351 O O . GLU A 1 159 ? 12.600 0.206 -19.066 1.00 81.56 159 GLU A O 1
ATOM 1356 N N . GLY A 1 160 ? 10.823 -0.635 -20.147 1.00 70.94 160 GLY A N 1
ATOM 1357 C CA . GLY A 1 160 ? 10.073 -1.054 -18.957 1.00 70.94 160 GLY A CA 1
ATOM 1358 C C . GLY A 1 160 ? 9.456 0.097 -18.156 1.00 70.94 160 GLY A C 1
ATOM 1359 O O . GLY A 1 160 ? 8.902 -0.122 -17.085 1.00 70.94 160 GLY A O 1
ATOM 1360 N N . LYS A 1 161 ? 9.520 1.333 -18.660 1.00 74.00 161 LYS A N 1
ATOM 1361 C CA . LYS A 1 161 ? 9.082 2.533 -17.937 1.00 74.00 161 LYS A CA 1
ATOM 1362 C C . LYS A 1 161 ? 7.579 2.761 -18.082 1.00 74.00 161 LYS A C 1
ATOM 1364 O O . LYS A 1 161 ? 6.974 2.403 -19.097 1.00 74.00 161 LYS A O 1
ATOM 1369 N N . SER A 1 162 ? 6.981 3.417 -17.090 1.00 70.38 162 SER A N 1
ATOM 1370 C CA . SER A 1 162 ? 5.591 3.868 -17.175 1.00 70.38 162 SER A CA 1
ATOM 1371 C C . SER A 1 162 ? 5.411 4.897 -18.295 1.00 70.38 162 SER A C 1
ATOM 1373 O O . SER A 1 162 ? 6.303 5.712 -18.595 1.00 70.38 162 SER A O 1
ATOM 1375 N N . ILE A 1 163 ? 4.251 4.849 -18.948 1.00 77.94 163 ILE A N 1
ATOM 1376 C CA . ILE A 1 163 ? 3.908 5.764 -20.038 1.00 77.94 163 ILE A CA 1
ATOM 1377 C C . ILE A 1 163 ? 2.833 6.729 -19.567 1.00 77.94 163 ILE A C 1
ATOM 1379 O O . ILE A 1 163 ? 1.767 6.333 -19.104 1.00 77.94 163 ILE A O 1
ATOM 1383 N N . LYS A 1 164 ? 3.054 8.023 -19.800 1.00 72.00 164 LYS A N 1
ATOM 1384 C CA . LYS A 1 164 ? 1.972 9.000 -19.704 1.00 72.00 164 LYS A CA 1
ATOM 1385 C C . LYS A 1 164 ? 1.124 8.935 -20.972 1.00 72.00 164 LYS A C 1
ATOM 1387 O O . LYS A 1 164 ? 1.538 9.418 -22.027 1.00 72.00 164 LYS A O 1
ATOM 1392 N N . ILE A 1 165 ? -0.057 8.333 -20.871 1.00 74.00 165 ILE A N 1
ATOM 1393 C CA . ILE A 1 165 ? -1.043 8.316 -21.952 1.00 74.00 165 ILE A CA 1
ATOM 1394 C C . ILE A 1 165 ? -2.051 9.430 -21.679 1.00 74.00 165 ILE A C 1
ATOM 1396 O O . ILE A 1 165 ? -2.704 9.469 -20.641 1.00 74.00 165 ILE A O 1
ATOM 1400 N N . TYR A 1 166 ? -2.140 10.385 -22.600 1.00 74.00 166 TYR A N 1
ATOM 1401 C CA . TYR A 1 166 ? -3.145 11.441 -22.524 1.00 74.00 166 TYR A CA 1
ATOM 1402 C C . TYR A 1 166 ? -4.513 10.879 -22.912 1.00 74.00 166 TYR A C 1
ATOM 1404 O O . TYR A 1 166 ? -4.595 10.043 -23.812 1.00 74.00 166 TYR A O 1
ATOM 1412 N N . SER A 1 167 ? -5.584 11.389 -22.300 1.00 72.62 167 SER A N 1
ATOM 1413 C CA . SER A 1 167 ? -6.972 10.972 -22.563 1.00 72.62 167 SER A CA 1
ATOM 1414 C C . SER A 1 167 ? -7.308 10.925 -24.059 1.00 72.62 167 SER A C 1
ATOM 1416 O O . SER A 1 167 ? -7.839 9.934 -24.547 1.00 72.62 167 SER A O 1
ATOM 1418 N N . LYS A 1 168 ? -6.876 11.940 -24.820 1.00 77.06 168 LYS A N 1
ATOM 1419 C CA . LYS A 1 168 ? -7.047 12.024 -26.283 1.00 77.06 168 LYS A CA 1
ATOM 1420 C C . LYS A 1 168 ? -6.453 10.842 -27.051 1.00 77.06 168 LYS A C 1
ATOM 1422 O O . LYS A 1 168 ? -6.937 10.515 -28.129 1.00 77.06 168 LYS A O 1
ATOM 1427 N N . THR A 1 169 ? -5.373 10.258 -26.542 1.00 73.25 169 THR A N 1
ATOM 1428 C CA . THR A 1 169 ? -4.701 9.105 -27.151 1.00 73.25 169 THR A CA 1
ATOM 1429 C C . THR A 1 169 ? -5.257 7.797 -26.602 1.00 73.25 169 THR A C 1
ATOM 1431 O O . THR A 1 169 ? -5.349 6.835 -27.352 1.00 73.25 169 THR A O 1
ATOM 1434 N N . LYS A 1 170 ? -5.680 7.777 -25.331 1.00 73.56 170 LYS A N 1
ATOM 1435 C CA . LYS A 1 170 ? -6.302 6.618 -24.679 1.00 73.56 170 LYS A CA 1
ATOM 1436 C C . LYS A 1 170 ? -7.592 6.189 -25.389 1.00 73.56 170 LYS A C 1
ATOM 1438 O O . LYS A 1 170 ? -7.673 5.050 -25.823 1.00 73.56 170 LYS A O 1
ATOM 1443 N N . VAL A 1 171 ? -8.498 7.136 -25.655 1.00 73.56 171 VAL A N 1
ATOM 1444 C CA . VAL A 1 171 ? -9.780 6.898 -26.361 1.00 73.56 171 VAL A CA 1
ATOM 1445 C C . VAL A 1 171 ? -9.596 6.336 -27.778 1.00 73.56 171 VAL A C 1
ATOM 1447 O O . VAL A 1 171 ? -10.498 5.734 -28.336 1.00 73.56 171 VAL A O 1
ATOM 1450 N N . LYS A 1 172 ? -8.429 6.546 -28.394 1.00 76.69 172 LYS A N 1
ATOM 1451 C CA . LYS A 1 172 ? -8.133 6.047 -29.744 1.00 76.69 172 LYS A CA 1
ATOM 1452 C C . LYS A 1 172 ? -7.566 4.627 -29.745 1.00 76.69 172 LYS A C 1
ATOM 1454 O O . LYS A 1 172 ? -7.450 4.027 -30.805 1.00 76.69 172 LYS A O 1
ATOM 1459 N N . ILE A 1 173 ? -7.090 4.152 -28.598 1.00 73.56 173 ILE A N 1
ATOM 1460 C CA . ILE A 1 173 ? -6.413 2.859 -28.454 1.00 73.56 173 ILE A CA 1
ATOM 1461 C C . ILE A 1 173 ? -7.339 1.852 -27.759 1.00 73.56 173 ILE A C 1
ATOM 1463 O O . ILE A 1 173 ? -7.239 0.656 -28.038 1.00 73.56 173 ILE A O 1
ATOM 1467 N N . GLU A 1 174 ? -8.220 2.311 -26.866 1.00 64.19 174 GLU A N 1
ATOM 1468 C CA . GLU A 1 174 ? -9.330 1.516 -26.315 1.00 64.19 174 GLU A CA 1
ATOM 1469 C C . GLU A 1 174 ? -10.293 1.071 -27.415 1.00 64.19 174 GLU A C 1
ATOM 1471 O O . GLU A 1 174 ? -10.413 -0.174 -27.532 1.00 64.19 174 GLU A O 1
#

Sequence (174 aa):
MCILINFPICPEMRETFQHPLVYDLQELFRYIVDYSVIEVLESGLKKSNFITTENYHIRLKPDTAKMLIEKIENNFNNRYEFRNKQHTLENVMFDNIRELSRYIMGNSKHLEFSIPDIEIKRNDNSQVRDKIMSINPEKRKELKINKSTLWYQQKKIKEGKSIKIYSKTKVKIE